Protein AF-A0A9X9M8U6-F1 (afdb_monomer_lite)

Organism: Gulo gulo (NCBI:txid48420)

Secondary structure (DSSP, 8-state):
--HHHHHHHHHHHHHHHHHTHHHHHHHHHHHH---HHHIIIIIHHHHHHHHHHHHHHTT-------

Sequence (66 aa):
MNASDRGRLLNRLADLIERDRTYLAALETLDNGKPYVISYLVDLDMVLKCIRYYAGWADKYHGKTI

Radius of gyration: 15.27 Å; chains: 1; bounding box: 42×20×39 Å

Structure (mmCIF, N/CA/C/O backbone):
data_AF-A0A9X9M8U6-F1
#
_entry.id   AF-A0A9X9M8U6-F1
#
loop_
_atom_site.group_PDB
_atom_site.id
_atom_site.type_symbol
_atom_site.label_atom_id
_atom_site.label_alt_id
_atom_site.label_comp_id
_atom_site.label_asym_id
_atom_site.label_entity_id
_atom_site.label_seq_id
_atom_site.pdbx_PDB_ins_code
_atom_site.Cartn_x
_atom_site.Cartn_y
_atom_site.Cartn_z
_atom_site.occupancy
_atom_site.B_iso_or_equiv
_atom_site.auth_seq_id
_atom_site.auth_comp_id
_atom_site.auth_asym_id
_atom_site.auth_atom_id
_atom_site.pdbx_PDB_model_num
ATOM 1 N N . MET A 1 1 ? 8.528 -12.523 -17.149 1.00 79.25 1 MET A N 1
ATOM 2 C CA . MET A 1 1 ? 8.040 -11.250 -16.580 1.00 79.25 1 MET A CA 1
ATOM 3 C C . MET A 1 1 ? 9.044 -10.170 -16.933 1.00 79.25 1 MET A C 1
ATOM 5 O O . MET A 1 1 ? 10.209 -10.324 -16.580 1.00 79.25 1 MET A O 1
ATOM 9 N N . ASN A 1 2 ? 8.632 -9.140 -17.667 1.00 94.00 2 ASN A N 1
ATOM 10 C CA . ASN A 1 2 ? 9.496 -7.994 -17.970 1.00 94.00 2 ASN A CA 1
ATOM 11 C C . ASN A 1 2 ? 9.354 -6.893 -16.890 1.00 94.00 2 ASN A C 1
ATOM 13 O O . ASN A 1 2 ? 8.639 -7.051 -15.897 1.00 94.00 2 ASN A O 1
ATOM 17 N N . ALA A 1 3 ? 10.077 -5.785 -17.049 1.00 95.38 3 ALA A N 1
ATOM 18 C CA . ALA A 1 3 ? 10.081 -4.696 -16.075 1.00 95.38 3 ALA A CA 1
ATOM 19 C C . ALA A 1 3 ? 8.708 -4.007 -15.927 1.00 95.38 3 ALA A C 1
ATOM 21 O O . ALA A 1 3 ? 8.295 -3.697 -14.809 1.00 95.38 3 ALA A O 1
ATOM 22 N N . SER A 1 4 ? 7.968 -3.833 -17.025 1.00 96.56 4 SER A N 1
ATOM 23 C CA . SER A 1 4 ? 6.630 -3.229 -17.008 1.00 96.56 4 SER A CA 1
ATOM 24 C C . SER A 1 4 ? 5.568 -4.162 -16.412 1.00 96.56 4 SER A C 1
ATOM 26 O O . SER A 1 4 ? 4.691 -3.697 -15.683 1.00 96.56 4 SER A O 1
ATOM 28 N N . ASP A 1 5 ? 5.682 -5.481 -16.607 1.00 98.19 5 ASP A N 1
ATOM 29 C CA . ASP A 1 5 ? 4.833 -6.479 -15.944 1.00 98.19 5 ASP A CA 1
ATOM 30 C C . ASP A 1 5 ? 4.945 -6.376 -14.417 1.00 98.19 5 ASP A C 1
ATOM 32 O O . ASP A 1 5 ? 3.934 -6.461 -13.717 1.00 98.19 5 ASP A O 1
ATOM 36 N N . ARG A 1 6 ? 6.159 -6.156 -13.890 1.00 98.19 6 ARG A N 1
ATOM 37 C CA . ARG A 1 6 ? 6.375 -5.932 -12.452 1.00 98.19 6 ARG A CA 1
ATOM 38 C C . ARG A 1 6 ? 5.656 -4.668 -11.980 1.00 98.19 6 ARG A C 1
ATOM 40 O O . ARG A 1 6 ? 4.984 -4.712 -10.954 1.00 98.19 6 ARG A O 1
ATOM 47 N N . GLY A 1 7 ? 5.743 -3.575 -12.740 1.00 98.44 7 GLY A N 1
ATOM 48 C CA . GLY A 1 7 ? 4.987 -2.350 -12.458 1.00 98.44 7 GLY A CA 1
ATOM 49 C C . GLY A 1 7 ? 3.474 -2.596 -12.427 1.00 98.44 7 GLY A C 1
ATOM 50 O O . GLY A 1 7 ? 2.792 -2.170 -11.497 1.00 98.44 7 GLY A O 1
ATOM 51 N N . ARG A 1 8 ? 2.942 -3.372 -13.381 1.00 98.50 8 ARG A N 1
ATOM 52 C CA . ARG A 1 8 ? 1.523 -3.766 -13.401 1.00 98.50 8 ARG A CA 1
ATOM 53 C C . ARG A 1 8 ? 1.123 -4.576 -12.164 1.00 98.50 8 ARG A C 1
ATOM 55 O O . ARG A 1 8 ? 0.057 -4.332 -11.607 1.00 98.50 8 ARG A O 1
ATOM 62 N N . LEU A 1 9 ? 1.955 -5.522 -11.725 1.00 98.69 9 LEU A N 1
ATOM 63 C CA . LEU A 1 9 ? 1.681 -6.312 -10.519 1.00 98.69 9 LEU A CA 1
ATOM 64 C C . LEU A 1 9 ? 1.723 -5.461 -9.243 1.00 98.69 9 LEU A C 1
ATOM 66 O O . LEU A 1 9 ? 0.877 -5.656 -8.376 1.00 98.69 9 LEU A O 1
ATOM 70 N N . LEU A 1 10 ? 2.643 -4.496 -9.145 1.00 98.75 10 LEU A N 1
ATOM 71 C CA . LEU A 1 10 ? 2.695 -3.561 -8.015 1.00 98.75 10 LEU A CA 1
ATOM 72 C C . LEU A 1 10 ? 1.465 -2.643 -7.972 1.00 98.75 10 LEU A C 1
ATOM 74 O O . LEU A 1 10 ? 0.895 -2.449 -6.903 1.00 98.75 10 LEU A O 1
ATOM 78 N N . ASN A 1 11 ? 0.998 -2.143 -9.120 1.00 98.75 11 ASN A N 1
ATOM 79 C CA . ASN A 1 11 ? -0.262 -1.394 -9.172 1.00 98.75 11 ASN A CA 1
ATOM 80 C C . ASN A 1 11 ? -1.452 -2.262 -8.745 1.00 98.75 11 ASN A C 1
ATOM 82 O O . ASN A 1 11 ? -2.244 -1.838 -7.912 1.00 98.75 11 ASN A O 1
ATOM 86 N N . ARG A 1 12 ? -1.521 -3.514 -9.218 1.00 98.81 12 ARG A N 1
ATOM 87 C CA . ARG A 1 12 ? -2.560 -4.456 -8.785 1.00 98.81 12 ARG A CA 1
ATOM 88 C C . ARG A 1 12 ? -2.503 -4.729 -7.279 1.00 98.81 12 ARG A C 1
ATOM 90 O O . ARG A 1 12 ? -3.547 -4.872 -6.655 1.00 98.81 12 ARG A O 1
ATOM 97 N N . LEU A 1 13 ? -1.308 -4.810 -6.693 1.00 98.88 13 LEU A N 1
ATOM 98 C CA . LEU A 1 13 ? -1.147 -4.932 -5.245 1.00 98.88 13 LEU A CA 1
ATOM 99 C C . LEU A 1 13 ? -1.706 -3.700 -4.522 1.00 98.88 13 LEU A C 1
ATOM 101 O O . LEU A 1 13 ? -2.445 -3.864 -3.556 1.00 98.88 13 LEU A O 1
ATOM 105 N N . ALA A 1 14 ? -1.407 -2.489 -5.002 1.00 98.81 14 ALA A N 1
ATOM 106 C CA . ALA A 1 14 ? -1.976 -1.266 -4.438 1.00 98.81 14 ALA A CA 1
ATOM 107 C C . ALA A 1 14 ? -3.513 -1.266 -4.517 1.00 98.81 14 ALA A C 1
ATOM 109 O O . ALA A 1 14 ? -4.164 -0.969 -3.522 1.00 98.81 14 ALA A O 1
ATOM 110 N N . ASP A 1 15 ? -4.097 -1.684 -5.642 1.00 98.88 15 ASP A N 1
ATOM 111 C CA . ASP A 1 15 ? -5.556 -1.767 -5.790 1.00 98.88 15 ASP A CA 1
ATOM 112 C C . ASP A 1 15 ? -6.183 -2.783 -4.813 1.00 98.88 15 ASP A C 1
ATOM 114 O O . ASP A 1 15 ? -7.264 -2.550 -4.275 1.00 98.88 15 ASP A O 1
ATOM 118 N N . LEU A 1 16 ? -5.504 -3.905 -4.540 1.00 98.88 16 LEU A N 1
ATOM 119 C CA . LEU A 1 16 ? -5.962 -4.894 -3.556 1.00 98.88 16 LEU A CA 1
ATOM 120 C C . LEU A 1 16 ? -5.862 -4.372 -2.115 1.00 98.88 16 LEU A C 1
ATOM 122 O O . LEU A 1 16 ? -6.780 -4.592 -1.329 1.00 98.88 16 LEU A O 1
ATOM 126 N N . ILE A 1 17 ? -4.789 -3.651 -1.779 1.00 98.75 17 ILE A N 1
ATOM 127 C CA . ILE A 1 17 ? -4.641 -2.991 -0.472 1.00 98.75 17 ILE A CA 1
ATOM 128 C C . ILE A 1 17 ? -5.727 -1.925 -0.289 1.00 98.75 17 ILE A C 1
ATOM 130 O O . ILE A 1 17 ? -6.308 -1.815 0.787 1.00 98.75 17 ILE A O 1
ATOM 134 N N . GLU A 1 18 ? -6.026 -1.154 -1.335 1.00 98.69 18 GLU A N 1
ATOM 135 C CA . GLU A 1 18 ? -7.067 -0.126 -1.312 1.00 98.69 18 GLU A CA 1
ATOM 136 C C . GLU A 1 18 ? -8.467 -0.733 -1.173 1.00 98.69 18 GLU A C 1
ATOM 138 O O . GLU A 1 18 ? -9.267 -0.246 -0.374 1.00 98.69 18 GLU A O 1
ATOM 143 N N . ARG A 1 19 ? -8.743 -1.842 -1.873 1.00 98.81 19 ARG A N 1
ATOM 144 C CA . ARG A 1 19 ? -9.974 -2.627 -1.699 1.00 98.81 19 ARG A CA 1
ATOM 145 C C . ARG A 1 19 ? -10.149 -3.078 -0.247 1.00 98.81 19 ARG A C 1
ATOM 147 O O . ARG A 1 19 ? -11.243 -2.962 0.299 1.00 98.81 19 ARG A O 1
ATOM 154 N N . ASP A 1 20 ? -9.076 -3.561 0.377 1.00 98.81 20 ASP A N 1
ATOM 155 C CA . ASP A 1 20 ? -9.104 -4.127 1.732 1.00 98.81 20 ASP A CA 1
ATOM 156 C C . ASP A 1 20 ? -8.766 -3.095 2.826 1.00 98.81 20 ASP A C 1
ATOM 158 O O . ASP A 1 20 ? -8.535 -3.462 3.981 1.00 98.81 20 ASP A O 1
ATOM 162 N N . ARG A 1 21 ? -8.764 -1.795 2.495 1.00 98.62 21 ARG A N 1
ATOM 163 C CA . ARG A 1 21 ? -8.252 -0.713 3.354 1.00 98.62 21 ARG A CA 1
ATOM 164 C C . ARG A 1 21 ? -8.866 -0.706 4.754 1.00 98.62 21 ARG A C 1
ATOM 166 O O . ARG A 1 21 ? -8.153 -0.564 5.741 1.00 98.62 21 ARG A O 1
ATOM 173 N N . THR A 1 22 ? -10.179 -0.894 4.859 1.00 98.62 22 THR A N 1
ATOM 174 C CA . THR A 1 22 ? -10.891 -0.938 6.148 1.00 98.62 22 THR A CA 1
ATOM 175 C C . THR A 1 22 ? -10.418 -2.097 7.025 1.00 98.62 22 THR A C 1
ATOM 177 O O . THR A 1 22 ? -10.164 -1.911 8.214 1.00 98.62 22 THR A O 1
ATOM 180 N N . TYR A 1 23 ? -10.267 -3.287 6.437 1.00 98.69 23 TYR A N 1
ATOM 181 C CA . TYR A 1 23 ? -9.800 -4.472 7.154 1.00 98.69 23 TYR A CA 1
ATOM 182 C C . TYR A 1 23 ? -8.349 -4.302 7.612 1.00 98.69 23 TYR A C 1
ATOM 184 O O . TYR A 1 23 ? -8.048 -4.514 8.785 1.00 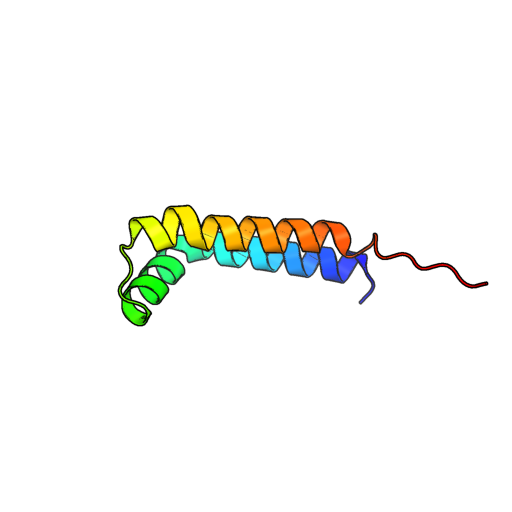98.69 23 TYR A O 1
ATOM 192 N N . LEU A 1 24 ? -7.473 -3.847 6.712 1.00 98.75 24 LEU A N 1
ATOM 193 C CA . LEU A 1 24 ? -6.062 -3.624 7.020 1.00 98.75 24 LEU A CA 1
ATOM 194 C C . LEU A 1 24 ? -5.876 -2.555 8.102 1.00 98.75 24 LEU A C 1
ATOM 196 O O . LEU A 1 24 ? -5.071 -2.750 9.004 1.00 98.75 24 LEU A O 1
ATOM 200 N N . ALA A 1 25 ? -6.651 -1.466 8.075 1.00 98.75 25 ALA A N 1
ATOM 201 C CA . ALA A 1 25 ? -6.573 -0.427 9.099 1.00 98.75 25 ALA A CA 1
ATOM 202 C C . ALA A 1 25 ? -7.029 -0.931 10.474 1.00 98.75 25 ALA A C 1
ATOM 204 O O . ALA A 1 25 ? -6.424 -0.583 11.486 1.00 98.75 25 ALA A O 1
ATOM 205 N N . ALA A 1 26 ? -8.082 -1.754 10.517 1.00 98.62 26 ALA A N 1
ATOM 206 C CA . ALA A 1 26 ? -8.568 -2.351 11.756 1.00 98.62 26 ALA A CA 1
ATOM 207 C C . ALA A 1 26 ? -7.558 -3.350 12.335 1.00 98.62 26 ALA A C 1
ATOM 209 O O . ALA A 1 26 ? -7.278 -3.300 13.531 1.00 98.62 26 ALA A O 1
ATOM 210 N N . 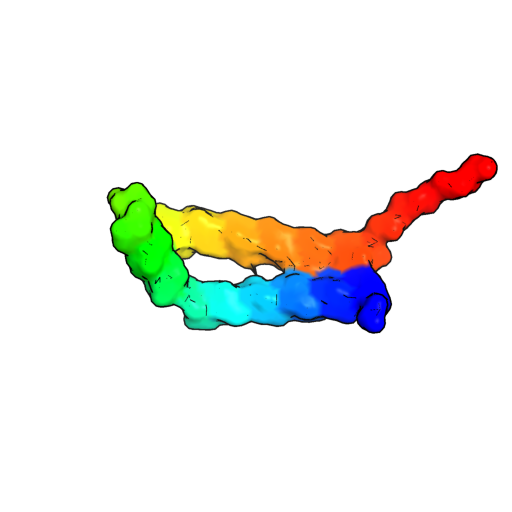LEU A 1 27 ? -6.988 -4.212 11.486 1.00 98.62 27 LEU A N 1
ATOM 211 C CA . LEU A 1 27 ? -5.962 -5.178 11.877 1.00 98.62 27 LEU A CA 1
ATOM 212 C C . LEU A 1 27 ? -4.720 -4.473 12.431 1.00 98.62 27 LEU A C 1
ATOM 214 O O . LEU A 1 27 ? -4.255 -4.795 13.516 1.00 98.62 27 LEU A O 1
ATOM 218 N N . GLU A 1 28 ? -4.237 -3.466 11.714 1.00 98.25 28 GLU A N 1
ATOM 219 C CA . GLU A 1 28 ? -3.061 -2.692 12.086 1.00 98.25 28 GLU A CA 1
ATOM 220 C C . GLU A 1 28 ? -3.273 -1.909 13.401 1.00 98.25 28 GLU A C 1
ATOM 222 O O . GLU A 1 28 ? -2.373 -1.815 14.236 1.00 98.25 28 GLU A O 1
ATOM 227 N N . THR A 1 29 ? -4.475 -1.364 13.619 1.00 98.56 29 THR A N 1
ATOM 228 C CA . THR A 1 29 ? -4.850 -0.738 14.897 1.00 98.56 29 THR A CA 1
ATOM 229 C C . THR A 1 29 ? -4.916 -1.742 16.036 1.00 98.56 29 THR A C 1
ATOM 231 O O . THR A 1 29 ? -4.496 -1.412 17.143 1.00 98.56 29 THR A O 1
ATOM 234 N N . LEU A 1 30 ? -5.434 -2.944 15.786 1.00 98.50 30 LEU A N 1
ATOM 235 C CA . LEU A 1 30 ? -5.508 -3.996 16.795 1.00 98.50 30 LEU A CA 1
ATOM 236 C C . LEU A 1 30 ? -4.112 -4.476 17.208 1.00 98.50 30 LEU A C 1
ATOM 238 O O . LEU A 1 30 ? -3.874 -4.676 18.394 1.00 98.50 30 LEU A O 1
ATOM 242 N N . ASP A 1 31 ? -3.208 -4.630 16.241 1.00 98.19 31 ASP A N 1
ATOM 243 C CA . ASP A 1 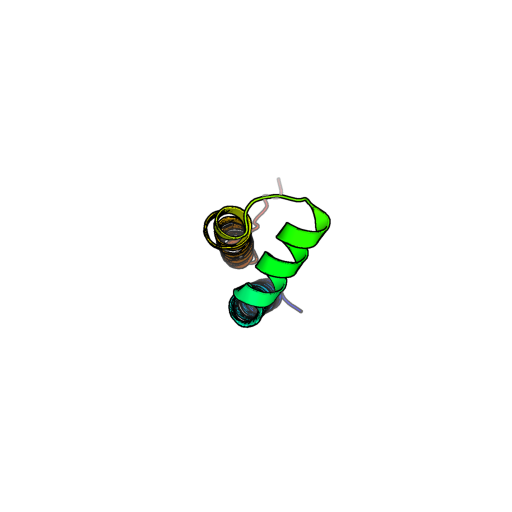31 ? -1.855 -5.145 16.461 1.00 98.19 31 ASP A CA 1
ATOM 244 C C . ASP A 1 31 ? -0.932 -4.109 17.128 1.00 98.19 31 ASP A C 1
ATOM 246 O O . ASP A 1 31 ? -0.239 -4.413 18.096 1.00 98.19 31 ASP A O 1
ATOM 250 N N . ASN A 1 32 ? -0.968 -2.851 16.667 1.00 96.94 32 ASN A N 1
ATOM 251 C CA . ASN A 1 32 ? -0.046 -1.802 17.126 1.00 96.94 32 ASN A CA 1
ATOM 252 C C . ASN A 1 32 ? -0.653 -0.802 18.128 1.00 96.94 32 ASN A C 1
ATOM 254 O O . ASN A 1 32 ? 0.055 0.065 18.641 1.00 96.94 32 ASN A O 1
ATOM 258 N N . GLY A 1 33 ? -1.961 -0.859 18.394 1.00 96.56 33 GLY A N 1
ATOM 259 C CA . GLY A 1 33 ? -2.644 0.005 19.367 1.00 96.56 33 GLY A CA 1
ATOM 260 C C . GLY A 1 33 ? -2.832 1.468 18.941 1.00 96.56 33 GLY A C 1
ATOM 261 O O . GLY A 1 33 ? -3.291 2.290 19.736 1.00 96.56 33 GLY A O 1
ATOM 262 N N . LYS A 1 34 ? -2.494 1.832 17.698 1.00 96.44 34 LYS A N 1
ATOM 263 C CA . LYS A 1 34 ? -2.692 3.197 17.183 1.00 96.44 34 LYS A CA 1
ATOM 264 C C . LYS A 1 34 ? -4.163 3.482 16.854 1.00 96.44 34 LYS A C 1
ATOM 266 O O . LYS A 1 34 ? -4.883 2.570 16.440 1.00 96.44 34 LYS A O 1
ATOM 271 N N . PRO A 1 35 ? -4.628 4.743 16.948 1.00 98.50 35 PRO A N 1
ATOM 272 C CA . PRO A 1 35 ? -6.004 5.084 16.597 1.00 98.50 35 PRO A CA 1
ATOM 273 C C . PRO A 1 35 ? -6.347 4.678 15.157 1.00 98.50 35 PRO A C 1
ATOM 275 O O . PRO A 1 35 ? -5.592 4.983 14.236 1.00 98.50 35 PRO A O 1
ATOM 278 N N . TYR A 1 36 ? -7.518 4.064 14.952 1.00 98.56 36 TYR A N 1
ATOM 279 C CA . TYR A 1 36 ? -7.992 3.599 13.636 1.00 98.56 36 TYR A CA 1
ATOM 280 C C . TYR A 1 36 ? -7.890 4.662 12.540 1.00 98.56 36 TYR A C 1
ATOM 282 O O . TYR A 1 36 ? -7.487 4.378 11.415 1.00 98.56 36 TYR A O 1
ATOM 290 N N . VAL A 1 37 ? -8.208 5.911 12.882 1.00 98.56 37 VAL A N 1
ATOM 291 C CA . VAL A 1 37 ? -8.145 7.043 11.951 1.00 98.56 37 VAL A CA 1
ATOM 292 C C . VAL A 1 37 ? -6.724 7.265 11.421 1.00 98.56 37 VAL A C 1
ATOM 294 O O . VAL A 1 37 ? -6.571 7.588 10.246 1.00 98.56 37 VAL A O 1
ATOM 297 N N . ILE A 1 38 ? -5.692 7.044 12.241 1.00 98.62 38 ILE A N 1
ATOM 298 C CA . ILE A 1 38 ? -4.288 7.161 11.823 1.00 98.62 38 ILE A CA 1
ATOM 299 C C . ILE A 1 38 ? -3.916 6.002 10.893 1.00 98.62 38 ILE A C 1
ATOM 301 O O . ILE A 1 38 ? -3.455 6.257 9.781 1.00 98.62 38 ILE A O 1
ATOM 305 N N . SER A 1 39 ? -4.228 4.757 11.271 1.00 98.62 39 SER A N 1
ATOM 306 C CA . SER A 1 39 ? -4.021 3.585 10.403 1.00 98.62 39 SER A CA 1
ATOM 307 C C . SER A 1 39 ? -4.684 3.761 9.034 1.00 98.62 39 SER A C 1
ATOM 309 O O . SER A 1 39 ? -4.093 3.478 7.993 1.00 98.62 39 SER A O 1
ATOM 311 N N . TYR A 1 40 ? -5.922 4.261 9.027 1.00 98.56 40 TYR A N 1
ATOM 312 C CA . TYR A 1 40 ? -6.738 4.366 7.825 1.00 98.56 40 TYR A CA 1
ATOM 313 C C . TYR A 1 40 ? -6.356 5.553 6.933 1.00 98.56 40 TYR A C 1
ATOM 315 O O . TYR A 1 40 ? -6.232 5.379 5.718 1.00 98.56 40 TYR A O 1
ATOM 323 N N . LEU A 1 41 ? -6.208 6.760 7.492 1.00 98.38 41 LEU A N 1
ATOM 324 C CA . LEU A 1 41 ? -5.999 7.987 6.708 1.00 98.38 41 LEU A CA 1
ATOM 325 C C . LEU A 1 41 ? -4.529 8.303 6.447 1.00 98.38 41 LEU A C 1
ATOM 327 O O . LEU A 1 41 ? -4.241 8.969 5.458 1.00 98.38 41 LEU A O 1
ATOM 331 N N . VAL A 1 42 ? -3.621 7.852 7.312 1.00 98.50 42 VAL A N 1
ATOM 332 C CA . VAL A 1 42 ? -2.199 8.201 7.232 1.00 98.50 42 VAL A CA 1
ATOM 333 C C . VAL A 1 42 ? -1.405 7.004 6.731 1.00 98.50 42 VAL A C 1
ATOM 335 O O . VAL A 1 42 ? -0.832 7.059 5.645 1.00 98.50 42 VAL A O 1
ATOM 338 N N . ASP A 1 43 ? -1.429 5.890 7.459 1.00 98.44 43 ASP A N 1
ATOM 339 C CA . ASP A 1 43 ? -0.515 4.781 7.173 1.00 98.44 43 ASP A CA 1
ATOM 340 C C . ASP A 1 43 ? -0.852 4.073 5.864 1.00 98.44 43 ASP A C 1
ATOM 342 O O . ASP A 1 43 ? 0.006 3.950 4.987 1.00 98.44 43 ASP A O 1
ATOM 346 N N . LEU A 1 44 ? -2.113 3.673 5.671 1.00 98.50 44 LEU A N 1
ATOM 347 C CA . LEU A 1 44 ? -2.516 3.034 4.417 1.00 98.50 44 LEU A CA 1
ATOM 348 C C . LEU A 1 44 ? -2.426 3.977 3.217 1.00 98.50 44 LEU A C 1
ATOM 350 O O . LEU A 1 44 ? -2.124 3.527 2.114 1.00 98.50 44 LEU A O 1
ATOM 354 N N . ASP A 1 45 ? -2.618 5.281 3.416 1.00 98.38 45 ASP A N 1
ATOM 355 C CA . ASP A 1 45 ? -2.405 6.258 2.349 1.00 98.38 45 ASP A CA 1
ATOM 356 C C . ASP A 1 45 ? -0.928 6.317 1.923 1.00 98.38 45 ASP A C 1
ATOM 358 O O . ASP A 1 45 ? -0.615 6.274 0.729 1.00 98.38 45 ASP A O 1
ATOM 362 N N . MET A 1 46 ? -0.008 6.334 2.893 1.00 98.62 46 MET A N 1
ATOM 363 C CA . MET A 1 46 ? 1.431 6.290 2.630 1.00 98.62 46 MET A CA 1
ATOM 364 C C . MET A 1 46 ? 1.851 4.987 1.944 1.00 98.62 46 MET A C 1
ATOM 366 O O . MET A 1 46 ? 2.613 5.035 0.976 1.00 98.62 46 MET A O 1
ATOM 370 N N . VAL A 1 47 ? 1.328 3.838 2.384 1.00 98.62 47 VAL A N 1
ATOM 371 C CA . VAL A 1 47 ? 1.592 2.533 1.754 1.00 98.62 47 VAL A CA 1
ATOM 372 C C . VAL A 1 47 ? 1.161 2.541 0.287 1.00 98.62 47 VAL A C 1
ATOM 374 O O . VAL A 1 47 ? 1.960 2.202 -0.590 1.00 98.62 47 VAL A O 1
ATOM 377 N N . LEU A 1 48 ? -0.068 2.983 -0.003 1.00 98.81 48 LEU A N 1
ATOM 378 C CA . LEU A 1 48 ? -0.595 3.037 -1.369 1.00 98.81 48 LEU A CA 1
ATOM 379 C C . LEU A 1 48 ? 0.243 3.954 -2.266 1.00 98.81 48 LEU A C 1
ATOM 381 O O . LEU A 1 48 ? 0.617 3.561 -3.374 1.00 98.81 48 LEU A O 1
ATOM 385 N N . LYS A 1 49 ? 0.588 5.152 -1.781 1.00 98.75 49 LYS A N 1
ATOM 386 C CA . LYS A 1 49 ? 1.432 6.106 -2.516 1.00 98.75 49 LYS A CA 1
ATOM 387 C C . LYS A 1 49 ? 2.824 5.544 -2.788 1.00 98.75 49 LYS A C 1
ATOM 389 O O . LYS A 1 49 ? 3.306 5.648 -3.914 1.00 98.75 49 LYS A O 1
ATOM 394 N N . CYS A 1 50 ? 3.444 4.917 -1.790 1.00 98.81 50 CYS A N 1
ATOM 395 C CA . CYS A 1 50 ? 4.766 4.309 -1.911 1.00 98.81 50 CYS A CA 1
ATOM 396 C C . CYS A 1 50 ? 4.777 3.2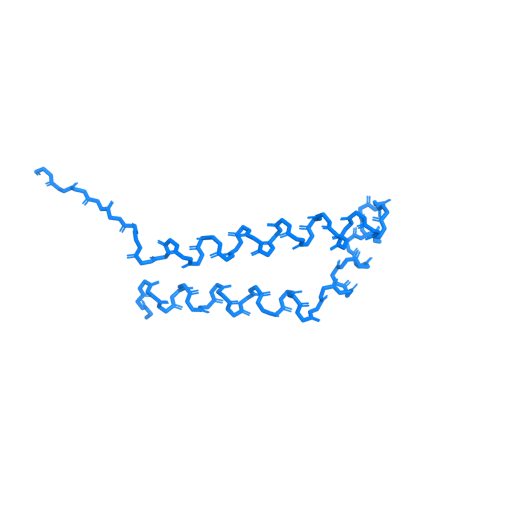03 -2.978 1.00 98.81 50 CYS A C 1
ATOM 398 O O . CYS A 1 50 ? 5.586 3.237 -3.908 1.00 98.81 50 CYS A O 1
ATOM 400 N N . ILE A 1 51 ? 3.826 2.266 -2.907 1.00 98.75 51 ILE A N 1
ATOM 401 C CA . ILE A 1 51 ? 3.738 1.161 -3.868 1.00 98.75 51 ILE A CA 1
ATOM 402 C C . ILE A 1 51 ? 3.475 1.692 -5.281 1.00 98.75 51 ILE A C 1
ATOM 404 O O . ILE A 1 51 ? 4.178 1.297 -6.212 1.00 98.75 51 ILE A O 1
ATOM 408 N N . ARG A 1 52 ? 2.51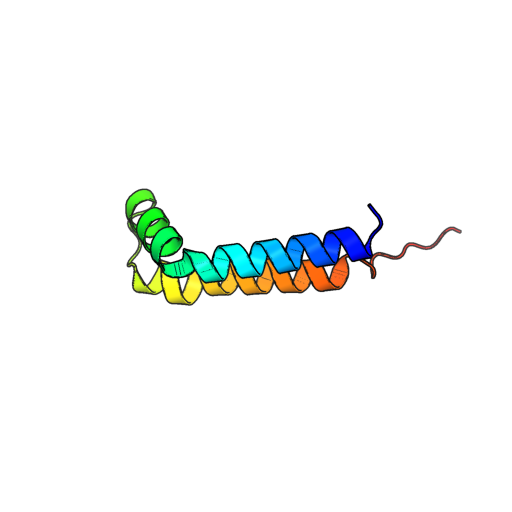7 2.614 -5.454 1.00 98.69 52 ARG A N 1
ATOM 409 C CA . ARG A 1 52 ? 2.201 3.207 -6.769 1.00 98.69 52 ARG A CA 1
ATOM 410 C C . ARG A 1 52 ? 3.397 3.979 -7.347 1.00 98.69 52 ARG A C 1
ATOM 412 O O . ARG A 1 52 ? 3.666 3.882 -8.544 1.00 98.69 52 ARG A O 1
ATOM 419 N N . TYR A 1 53 ? 4.163 4.684 -6.513 1.00 98.62 53 TYR A N 1
ATOM 420 C CA . TYR A 1 53 ? 5.386 5.372 -6.937 1.00 98.62 53 TYR A CA 1
ATOM 421 C C . TYR A 1 53 ? 6.431 4.391 -7.487 1.00 98.62 53 TYR A C 1
ATOM 423 O O . TYR A 1 53 ? 6.912 4.556 -8.611 1.00 98.62 53 TYR A O 1
ATOM 431 N N . TYR A 1 54 ? 6.744 3.327 -6.743 1.00 98.50 54 TYR A N 1
ATOM 432 C CA . TYR A 1 54 ? 7.728 2.335 -7.186 1.00 98.50 54 TYR A CA 1
ATOM 433 C C . TYR A 1 54 ? 7.226 1.453 -8.336 1.00 98.50 54 TYR A C 1
ATOM 435 O O . TYR A 1 54 ? 8.028 1.027 -9.169 1.00 98.50 54 TYR A O 1
ATOM 443 N N . ALA A 1 55 ? 5.912 1.243 -8.455 1.00 98.44 55 ALA A N 1
ATOM 444 C CA . ALA A 1 55 ? 5.308 0.647 -9.643 1.00 98.44 55 ALA A CA 1
ATOM 445 C C . ALA A 1 55 ? 5.637 1.466 -10.900 1.00 98.44 55 ALA A C 1
ATOM 447 O O . ALA A 1 55 ? 6.029 0.900 -11.921 1.00 98.44 55 ALA A O 1
ATOM 448 N N . GLY A 1 56 ? 5.549 2.797 -10.801 1.00 97.75 56 GLY A N 1
ATOM 449 C CA . GLY A 1 56 ? 5.924 3.726 -11.864 1.00 97.75 56 GLY A CA 1
ATOM 450 C C . GLY A 1 56 ? 7.417 3.719 -12.200 1.00 97.75 56 GLY A C 1
ATOM 451 O O . GLY A 1 56 ? 7.772 3.994 -13.341 1.00 97.75 56 GLY A O 1
ATOM 452 N N . TRP A 1 57 ? 8.293 3.365 -11.262 1.00 98.00 57 TRP A N 1
ATOM 453 C CA . TRP A 1 57 ? 9.736 3.238 -11.510 1.00 98.00 57 TRP A CA 1
ATOM 454 C C . TRP A 1 57 ? 10.157 1.898 -12.111 1.00 98.00 57 TRP A C 1
ATOM 456 O O . TRP A 1 57 ? 11.302 1.761 -12.543 1.00 98.00 57 TRP A O 1
ATOM 466 N N . ALA A 1 58 ? 9.261 0.909 -12.149 1.00 97.62 58 ALA A N 1
ATOM 467 C CA . ALA A 1 58 ? 9.628 -0.464 -12.465 1.00 97.62 58 ALA A CA 1
ATOM 468 C C . ALA A 1 58 ? 10.338 -0.608 -13.821 1.00 97.62 58 ALA A C 1
ATOM 470 O O . ALA A 1 58 ? 11.282 -1.390 -13.905 1.00 97.62 58 ALA A O 1
ATOM 471 N N . ASP A 1 59 ? 9.939 0.151 -14.841 1.00 96.50 59 ASP A N 1
ATOM 472 C CA . ASP A 1 59 ? 10.519 0.150 -16.191 1.00 96.50 59 ASP A CA 1
ATOM 473 C C . ASP A 1 59 ? 11.491 1.311 -16.469 1.00 96.50 59 ASP A C 1
ATOM 475 O O . ASP A 1 59 ? 11.986 1.439 -17.586 1.00 96.50 59 ASP A O 1
ATOM 479 N N . LYS A 1 60 ? 11.800 2.124 -15.451 1.00 95.88 60 LYS A N 1
ATOM 480 C CA . LYS A 1 60 ? 12.631 3.342 -15.559 1.00 95.88 60 LYS A CA 1
ATOM 481 C C . LYS A 1 60 ? 13.982 3.213 -14.861 1.00 95.88 60 LYS A C 1
ATOM 483 O O . LYS A 1 60 ? 14.700 4.195 -14.681 1.00 95.88 60 LYS A O 1
ATOM 488 N N . TYR A 1 61 ? 14.326 2.005 -14.425 1.00 91.38 61 TYR A N 1
ATOM 489 C CA . TYR A 1 61 ? 15.620 1.728 -13.823 1.00 91.38 61 TYR A CA 1
ATOM 490 C C . TYR A 1 61 ? 16.658 1.495 -14.925 1.00 91.38 61 TYR A C 1
ATOM 492 O O . TYR A 1 61 ? 16.669 0.446 -15.571 1.00 91.38 61 TYR A O 1
ATOM 500 N N . HIS A 1 62 ? 17.512 2.492 -15.152 1.00 91.88 62 HIS A N 1
ATOM 501 C CA . HIS A 1 62 ? 18.528 2.480 -16.203 1.00 91.88 62 HIS A CA 1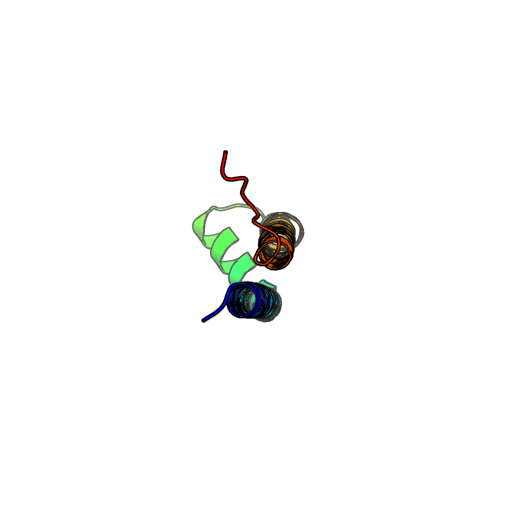
ATOM 502 C C . HIS A 1 62 ? 19.935 2.592 -15.609 1.00 91.88 62 HIS A C 1
ATOM 504 O O . HIS A 1 62 ? 20.160 3.339 -14.659 1.00 91.88 62 HIS A O 1
ATOM 510 N N . GLY A 1 63 ? 20.886 1.865 -16.197 1.00 91.19 63 GLY A N 1
ATOM 511 C CA . GLY A 1 63 ? 22.313 1.974 -15.896 1.00 91.19 63 GLY A CA 1
ATOM 512 C C . GLY A 1 63 ? 23.091 2.627 -17.038 1.00 91.19 63 GLY A C 1
ATOM 513 O O . GLY A 1 63 ? 22.551 2.884 -18.114 1.00 91.19 63 GLY A O 1
ATOM 514 N N . LYS A 1 64 ? 24.382 2.866 -16.806 1.00 90.06 64 LYS A N 1
ATOM 515 C CA . LYS A 1 64 ? 25.363 3.186 -17.848 1.00 90.06 64 LYS A CA 1
ATOM 516 C C . LYS A 1 64 ? 26.493 2.167 -17.757 1.00 90.06 64 LYS A C 1
ATOM 518 O O . LYS A 1 64 ? 26.938 1.859 -16.654 1.00 90.06 64 LYS A O 1
ATOM 523 N N . THR A 1 65 ? 26.947 1.669 -18.898 1.00 76.44 65 THR A N 1
ATOM 524 C CA . THR A 1 65 ? 28.168 0.863 -19.002 1.00 76.44 65 THR A CA 1
ATOM 525 C C . THR A 1 65 ? 29.249 1.765 -19.594 1.00 76.44 65 THR A C 1
ATOM 527 O O . THR A 1 65 ? 28.968 2.461 -20.570 1.00 76.44 65 THR A O 1
ATOM 530 N N . ILE A 1 66 ? 30.421 1.821 -18.953 1.00 73.50 66 ILE A N 1
ATOM 531 C CA . ILE A 1 66 ? 31.620 2.532 -19.438 1.00 73.50 66 ILE A CA 1
ATOM 532 C C . ILE A 1 66 ? 32.413 1.580 -20.327 1.00 73.50 66 ILE A C 1
ATOM 534 O O . ILE A 1 66 ? 32.491 0.389 -19.947 1.00 73.50 66 ILE A O 1
#

InterPro domains:
  IPR015590 Aldehyde dehydrogenase domain [PF00171] (1-66)
  IPR016161 Aldehyde/histidinol dehydrogenase [SSF53720] (1-65)
  IPR016162 Aldehyde dehydrogenase, N-terminal [G3DSA:3.40.605.10] (1-66)

pLDDT: mean 96.8, std 4.88, range [73.5, 98.88]

Foldseek 3Di:
DDLLVQLVVLLVVLVVCVVCLLVQLVVCCVVVVDDSCCSRVPVNVVVSVVSNVVSVCSNVDDDDDD